Protein 2EW0 (pdb70)

Nearest PDB structures (foldseek):
  2ew0-assembly1_A  TM=1.006E+00  e=1.374E-37  Acinetobacter baylyi ADP1
  2haf-assembly1_A  TM=9.253E-01  e=5.899E-18  Vibrio cholerae
  2mui-assembly1_A  TM=8.392E-01  e=7.833E-16  Pseudomonas aeruginosa PAO1
  2gzo-assembly1_A  TM=6.999E-01  e=7.176E-13  Shewanella oneidensis
  2do8-assembly1_A  TM=7.347E-01  e=1.224E-11  [Haemophilus] ducreyi

Structure (mmCIF, N/CA/C/O backbone):
data_2EW0
#
_entry.id   2EW0
#
_cell.length_a   105.848
_cell.length_b   105.848
_cell.length_c   35.039
_cell.angle_alpha   90.00
_cell.angle_beta   90.00
_cell.angle_gamma   120.00
#
_symmetry.space_group_name_H-M   'P 61'
#
loop_
_entity.id
_entity.type
_entity.pdbx_description
1 polymer 'hypothetical protein ACIAD0353'
2 non-polymer 'SULFATE ION'
3 water water
#
loop_
_atom_site.group_PDB
_atom_site.id
_atom_site.type_symbol
_atom_site.label_atom_id
_atom_site.label_alt_id
_atom_site.label_comp_id
_atom_site.label_asym_id
_atom_site.label_entity_id
_atom_site.label_seq_id
_atom_site.pdbx_PDB_ins_code
_atom_site.Cartn_x
_atom_site.Cartn_y
_atom_site.Cartn_z
_atom_site.occupancy
_atom_site.B_iso_or_equiv
_atom_site.auth_seq_id
_atom_site.auth_comp_id
_atom_site.auth_asym_id
_atom_site.auth_atom_id
_atom_site.pdbx_PDB_model_num
ATOM 1 N N . TYR A 1 5 ? 21.308 16.314 33.604 1.00 35.12 5 TYR A N 1
ATOM 2 C CA . TYR A 1 5 ? 20.788 16.524 32.224 1.00 33.64 5 TYR A CA 1
ATOM 3 C C . TYR A 1 5 ? 21.777 17.310 31.362 1.00 31.30 5 TYR A C 1
ATOM 4 O O . TYR A 1 5 ? 22.936 17.468 31.740 1.00 31.89 5 TYR A O 1
ATOM 13 N N . LEU A 1 6 ? 21.327 17.802 30.209 1.00 23.70 6 LEU A N 1
ATOM 14 C CA . LEU A 1 6 ? 22.211 18.534 29.300 1.00 21.12 6 LEU A CA 1
ATOM 15 C C . LEU A 1 6 ? 22.116 20.057 29.336 1.00 20.03 6 LEU A C 1
ATOM 16 O O . LEU A 1 6 ? 22.495 20.729 28.374 1.00 18.03 6 LEU A O 1
ATOM 21 N N . THR A 1 7 ? 21.623 20.604 30.439 1.00 20.69 7 THR A N 1
ATOM 22 C CA . THR A 1 7 ? 21.507 22.049 30.571 1.00 20.84 7 THR A CA 1
ATOM 23 C C . THR A 1 7 ? 22.897 22.687 30.485 1.00 20.97 7 THR A C 1
ATOM 24 O O . THR A 1 7 ? 23.873 22.134 30.992 1.00 20.51 7 THR A O 1
ATOM 28 N N . HIS A 1 8 ? 22.973 23.842 29.828 1.00 21.23 8 HIS A N 1
ATOM 29 C CA . HIS A 1 8 ? 24.217 24.594 29.646 1.00 20.58 8 HIS A CA 1
ATOM 30 C C . HIS A 1 8 ? 25.154 23.998 28.593 1.00 19.46 8 HIS A C 1
ATOM 31 O O . HIS A 1 8 ? 26.253 24.507 28.375 1.0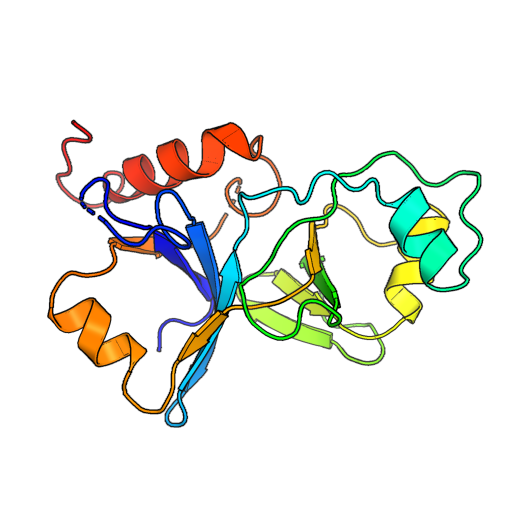0 20.81 8 HIS A O 1
ATOM 38 N N . ARG A 1 9 ? 24.720 22.922 27.945 1.00 16.55 9 ARG A N 1
ATOM 39 C CA . ARG A 1 9 ? 25.520 22.280 26.905 1.00 15.98 9 ARG A CA 1
ATOM 40 C C . ARG A 1 9 ? 25.061 22.810 25.549 1.00 13.36 9 ARG A C 1
ATOM 41 O O . ARG A 1 9 ? 24.014 23.450 25.448 1.00 12.54 9 ARG A O 1
ATOM 49 N N . CYS A 1 10 ? 25.845 22.536 24.511 1.00 13.55 10 CYS A N 1
ATOM 50 C CA . CYS A 1 10 ? 25.514 22.968 23.157 1.00 13.39 10 CYS A CA 1
ATOM 51 C C . CYS A 1 10 ? 25.312 21.796 22.209 1.00 12.94 10 CYS A C 1
ATOM 52 O O . CYS A 1 10 ? 26.176 20.924 22.100 1.00 14.55 10 CYS A O 1
ATOM 55 N N . LEU A 1 11 ? 24.170 21.770 21.535 1.00 11.79 11 LEU A N 1
ATOM 56 C CA . LEU A 1 11 ? 23.906 20.739 20.543 1.00 10.89 11 LEU A CA 1
ATOM 57 C C . LEU A 1 11 ? 24.533 21.276 19.263 1.00 10.44 11 LEU A C 1
ATOM 58 O O . LEU A 1 11 ? 24.517 22.484 19.012 1.00 10.57 11 LEU A O 1
ATOM 63 N N . ILE A 1 12 ? 25.092 20.383 18.458 1.00 10.40 12 ILE A N 1
ATOM 64 C CA . ILE A 1 12 ? 25.719 20.775 17.205 1.00 10.14 12 ILE A CA 1
ATOM 65 C C . ILE A 1 12 ? 25.138 19.917 16.092 1.00 11.58 12 ILE A C 1
ATOM 66 O O . ILE A 1 12 ? 25.157 18.689 16.182 1.00 11.57 12 ILE A O 1
ATOM 71 N N . ALA A 1 13 ? 24.616 20.549 15.047 1.00 10.97 13 ALA A N 1
ATOM 72 C CA . ALA A 1 13 ? 24.066 19.785 13.935 1.00 11.31 13 ALA A CA 1
ATOM 73 C C . ALA A 1 13 ? 25.218 19.077 13.221 1.00 11.39 13 ALA A C 1
ATOM 74 O O . ALA A 1 13 ? 26.180 19.719 12.795 1.00 11.94 13 ALA A O 1
ATOM 76 N N . PRO A 1 14 ? 25.150 17.740 13.104 1.00 11.91 14 PRO A N 1
ATOM 77 C CA . PRO A 1 14 ? 26.221 17.003 12.424 1.00 12.58 14 PRO A CA 1
ATOM 78 C C . PRO A 1 14 ? 26.313 17.496 10.986 1.00 12.79 14 PRO A C 1
ATOM 79 O O . PRO A 1 14 ? 25.322 17.946 10.417 1.00 13.61 14 PRO A O 1
ATOM 83 N N . PRO A 1 15 ? 27.498 17.410 10.371 1.00 14.14 15 PRO A N 1
ATOM 84 C CA . PRO A 1 15 ? 27.615 17.881 8.989 1.00 15.44 15 PRO A CA 1
ATOM 85 C C . PRO A 1 15 ? 26.678 17.191 7.998 1.00 16.73 15 PRO A C 1
ATOM 86 O O . PRO A 1 15 ? 26.320 17.770 6.973 1.00 17.94 15 PRO A O 1
ATOM 90 N N . GLU A 1 16 ? 26.268 15.965 8.309 1.00 17.12 16 GLU A N 1
ATOM 91 C CA . GLU A 1 16 ? 25.387 15.226 7.413 1.00 18.85 16 GLU A CA 1
ATOM 92 C C . GLU A 1 16 ? 23.894 15.457 7.644 1.00 20.54 16 GLU A C 1
ATOM 93 O O . GLU A 1 16 ? 23.069 14.912 6.910 1.00 21.09 16 GLU A O 1
ATOM 107 N N . ALA A 1 18 ? 20.297 16.465 7.321 1.00 31.33 18 ALA A N 1
ATOM 108 C CA . ALA A 1 18 ? 19.525 16.899 6.159 1.00 33.77 18 ALA A CA 1
ATOM 109 C C . ALA A 1 18 ? 18.430 17.905 6.503 1.00 35.38 18 ALA A C 1
ATOM 110 O O . ALA A 1 18 ? 17.849 18.524 5.612 1.00 36.42 18 ALA A O 1
ATOM 112 N N . ASP A 1 19 ? 18.151 18.065 7.793 1.00 30.32 19 ASP A N 1
ATOM 113 C CA . ASP A 1 19 ? 17.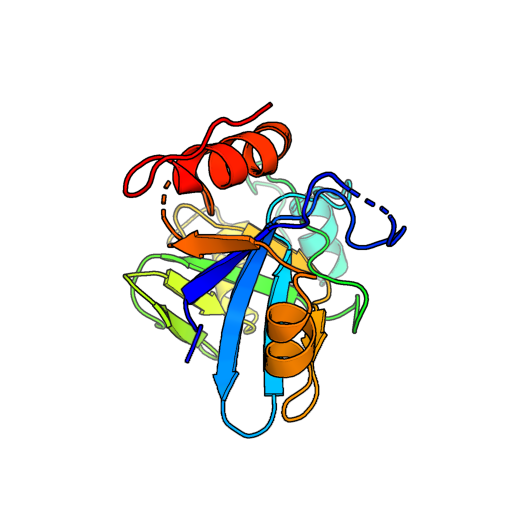121 18.994 8.247 1.00 30.92 19 ASP A CA 1
ATOM 114 C C . ASP A 1 19 ? 17.356 20.391 7.676 1.00 30.60 19 ASP A C 1
ATOM 115 O O . ASP A 1 19 ? 18.364 21.034 7.967 1.00 30.15 19 ASP A O 1
ATOM 120 N N . ASP A 1 20 ? 16.410 20.854 6.865 1.00 35.30 20 ASP A N 1
ATOM 121 C CA . ASP A 1 20 ? 16.503 22.163 6.227 1.00 34.88 20 ASP A CA 1
ATOM 122 C C . ASP A 1 20 ? 16.604 23.331 7.204 1.00 33.12 20 ASP A C 1
ATOM 123 O O . ASP A 1 20 ? 17.260 24.332 6.910 1.00 33.91 20 ASP A O 1
ATOM 128 N N . PHE A 1 21 ? 15.960 23.213 8.361 1.00 25.10 21 PHE A N 1
ATOM 129 C CA . PHE A 1 21 ? 15.999 24.299 9.332 1.00 21.21 21 PHE A CA 1
ATOM 130 C C . PHE A 1 21 ? 17.159 24.227 10.316 1.00 19.07 21 PHE A C 1
ATOM 131 O O . PHE A 1 21 ? 17.828 25.229 10.565 1.00 18.41 21 PHE A O 1
ATOM 139 N N . PHE A 1 22 ? 17.397 23.050 10.883 1.00 16.76 22 PHE A N 1
ATOM 140 C CA . PHE A 1 22 ? 18.460 22.912 11.867 1.00 15.62 22 PHE A CA 1
ATOM 141 C C . PHE A 1 22 ? 19.863 22.613 11.355 1.00 14.50 22 PHE A C 1
ATOM 142 O O . PHE A 1 22 ? 20.804 22.543 12.144 1.00 13.76 22 PHE A O 1
ATOM 150 N N . ALA A 1 23 ? 20.021 22.445 10.048 1.00 15.88 23 ALA A N 1
ATOM 151 C CA . ALA A 1 23 ? 21.344 22.177 9.505 1.00 15.20 23 ALA A CA 1
ATOM 152 C C . ALA A 1 23 ? 22.275 23.345 9.830 1.00 15.11 23 ALA A C 1
ATOM 153 O O . ALA A 1 23 ? 21.861 24.507 9.812 1.00 15.08 23 ALA A O 1
ATOM 155 N N . ASN A 1 24 ? 23.523 23.018 10.151 1.00 15.06 24 ASN A N 1
ATOM 156 C CA . ASN A 1 24 ? 24.558 24.001 10.462 1.00 14.40 24 ASN A CA 1
ATOM 157 C C . ASN A 1 24 ? 24.308 24.853 11.703 1.00 13.43 24 ASN A C 1
ATOM 158 O O . ASN A 1 24 ? 24.874 25.939 11.831 1.00 14.13 24 ASN A O 1
ATOM 163 N N . THR A 1 25 ? 23.485 24.367 12.624 1.00 11.50 25 THR A N 1
ATOM 164 C CA . THR A 1 25 ? 23.207 25.132 13.836 1.00 10.85 25 THR A CA 1
ATOM 165 C C . THR A 1 25 ? 23.975 24.665 15.068 1.00 9.76 25 THR A C 1
ATOM 166 O O . THR A 1 25 ? 24.443 23.523 15.149 1.00 10.58 25 THR A O 1
ATOM 170 N N . VAL A 1 26 ? 24.130 25.591 16.006 1.00 9.77 26 VAL A N 1
ATOM 171 C CA . VAL A 1 26 ? 24.739 25.323 17.301 1.00 8.73 26 VAL A CA 1
ATOM 172 C C . VAL A 1 26 ? 23.632 25.819 18.228 1.00 8.96 26 VAL A C 1
ATOM 173 O O . VAL A 1 26 ? 23.195 26.974 18.136 1.00 8.64 26 VAL A O 1
ATOM 177 N N . ILE A 1 27 ? 23.157 24.939 19.099 1.00 9.09 27 ILE A N 1
ATOM 178 C CA . ILE A 1 27 ? 22.054 25.278 19.987 1.00 9.64 27 ILE A CA 1
ATOM 179 C C . ILE A 1 27 ? 22.417 25.223 21.461 1.00 10.25 27 ILE A C 1
ATOM 180 O O . ILE A 1 27 ? 22.827 24.182 21.971 1.00 11.93 27 ILE A O 1
ATOM 185 N N . TYR A 1 28 ? 22.257 26.351 22.143 1.00 10.62 28 TYR A N 1
ATOM 186 C CA . TYR A 1 28 ? 22.540 26.421 23.568 1.00 10.25 28 TYR A CA 1
ATOM 187 C C . TYR A 1 28 ? 21.313 25.896 24.308 1.00 11.66 28 TYR A C 1
ATOM 188 O O . TYR A 1 28 ? 20.210 26.421 24.140 1.00 10.76 28 TYR A O 1
ATOM 197 N N . LEU A 1 29 ? 21.493 24.854 25.113 1.00 11.60 29 LEU A N 1
ATOM 198 C CA . LEU A 1 29 ? 20.370 24.287 25.852 1.00 12.77 29 LEU A CA 1
ATOM 199 C C . LEU A 1 29 ? 20.117 25.045 27.148 1.00 13.72 29 LEU A C 1
ATOM 200 O O . LEU A 1 29 ? 20.891 24.958 28.101 1.00 15.39 29 LEU A O 1
ATOM 205 N N . ALA A 1 30 ? 19.018 25.790 27.167 1.00 14.71 30 ALA A N 1
ATOM 206 C CA . ALA A 1 30 ? 18.642 26.598 28.317 1.00 16.18 30 ALA A CA 1
ATOM 207 C C . ALA A 1 30 ? 17.984 25.779 29.416 1.00 17.62 30 ALA A C 1
ATOM 208 O O . ALA A 1 30 ? 18.128 26.083 30.601 1.00 18.98 30 ALA A O 1
ATOM 210 N N . ARG A 1 31 ? 17.259 24.741 29.019 1.00 17.06 31 ARG A N 1
ATOM 211 C CA . ARG A 1 31 ? 16.567 23.898 29.981 1.00 19.06 31 ARG A CA 1
ATOM 212 C C . ARG A 1 31 ? 16.397 22.478 29.459 1.00 18.82 31 ARG A C 1
ATOM 213 O O . ARG A 1 31 ? 16.132 22.265 28.277 1.00 18.06 31 ARG A O 1
ATOM 221 N N . HIS A 1 32 ? 16.559 21.511 30.353 1.00 19.96 32 HIS A N 1
ATOM 222 C CA . HIS A 1 32 ? 16.409 20.107 30.004 1.00 21.26 32 HIS A CA 1
ATOM 223 C C . HIS A 1 32 ? 16.076 19.329 31.266 1.00 22.76 32 HIS A C 1
ATOM 224 O O . HIS A 1 32 ? 16.911 19.189 32.161 1.00 22.81 32 HIS A O 1
ATOM 231 N N . ASP A 1 33 ? 14.840 18.845 31.335 1.00 21.93 33 ASP A N 1
ATOM 232 C CA . ASP A 1 33 ? 14.374 18.078 32.482 1.00 24.30 33 ASP A CA 1
ATOM 233 C C . ASP A 1 33 ? 13.519 16.900 32.030 1.00 24.89 33 ASP A C 1
ATOM 234 O O . ASP A 1 33 ? 13.551 16.509 30.864 1.00 24.09 33 ASP A O 1
ATOM 239 N N . GLU A 1 34 ? 12.750 16.341 32.959 1.00 32.09 34 GLU A N 1
ATOM 240 C CA . GLU A 1 34 ? 11.899 15.196 32.662 1.00 33.16 34 GLU A CA 1
ATOM 241 C C . GLU A 1 34 ? 10.723 15.504 31.737 1.00 33.67 34 GLU A C 1
ATOM 242 O O . GLU A 1 34 ? 10.113 14.588 31.185 1.00 35.31 34 GLU A O 1
ATOM 248 N N . GLU A 1 35 ? 10.404 16.783 31.562 1.00 30.91 35 GLU A N 1
ATOM 249 C CA . GLU A 1 35 ? 9.295 17.170 30.692 1.00 30.48 35 GLU A CA 1
ATOM 250 C C . GLU A 1 35 ? 9.747 17.522 29.278 1.00 28.45 35 GLU A C 1
ATOM 251 O O . GLU A 1 35 ? 8.924 17.645 28.369 1.00 28.75 35 GLU A O 1
ATOM 257 N N . GLY A 1 36 ? 11.053 17.685 29.094 1.00 23.39 36 GLY A N 1
ATOM 258 C CA . GLY A 1 36 ? 11.566 18.020 27.779 1.00 20.14 36 GLY A CA 1
ATOM 259 C C . GLY A 1 36 ? 12.782 18.922 27.834 1.00 18.07 36 GLY A C 1
ATOM 260 O O . GLY A 1 36 ? 13.479 18.980 28.844 1.00 18.01 36 GLY A O 1
ATOM 261 N N . ALA A 1 37 ? 13.035 19.631 26.739 1.00 15.75 37 ALA A N 1
ATOM 262 C CA . ALA A 1 37 ? 14.178 20.530 26.661 1.00 15.13 37 ALA A CA 1
ATOM 263 C C . ALA A 1 37 ? 13.868 21.728 25.775 1.00 14.48 37 ALA A C 1
ATOM 264 O O . ALA A 1 37 ? 13.044 21.646 24.865 1.00 15.58 37 ALA A O 1
ATOM 266 N N . GLN A 1 38 ? 14.530 22.845 26.056 1.00 14.66 38 GLN A N 1
ATOM 267 C CA . GLN A 1 38 ? 14.349 24.063 25.279 1.00 14.99 38 GLN A CA 1
ATOM 268 C C . GLN A 1 38 ? 15.722 24.657 25.016 1.00 13.72 38 GLN A C 1
ATOM 2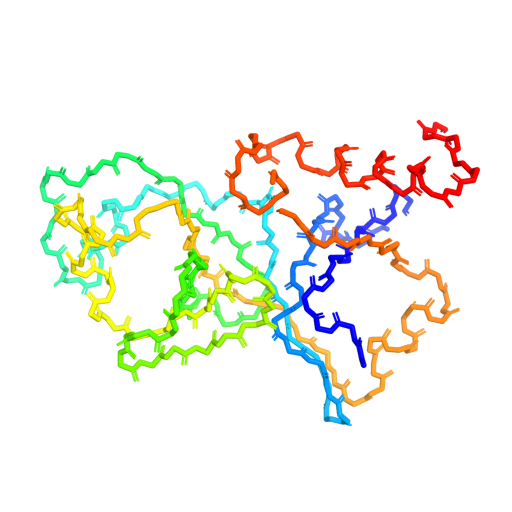69 O O . GLN A 1 38 ? 16.573 24.696 25.906 1.00 14.36 38 GLN A O 1
ATOM 275 N N . GLY A 1 39 ? 15.937 25.112 23.788 1.00 13.28 39 GLY A N 1
ATOM 276 C CA . GLY A 1 39 ? 17.222 25.683 23.442 1.00 13.28 39 GLY A CA 1
ATOM 277 C C . GLY A 1 39 ? 17.119 26.904 22.554 1.00 10.86 39 GLY A C 1
ATOM 278 O O . GLY A 1 39 ? 16.056 27.213 22.013 1.00 11.68 39 GLY A O 1
ATOM 279 N N . ILE A 1 40 ? 18.245 27.596 22.411 1.00 9.61 40 ILE A N 1
ATOM 280 C CA . ILE A 1 40 ? 18.335 28.794 21.593 1.00 10.25 40 ILE A CA 1
ATOM 281 C C . ILE A 1 40 ? 19.490 28.634 20.609 1.00 8.87 40 ILE A C 1
ATOM 282 O O . ILE A 1 40 ? 20.630 28.408 21.021 1.00 8.92 40 ILE A O 1
ATOM 287 N N . ILE A 1 41 ? 19.200 28.728 19.314 1.00 8.54 41 ILE A N 1
ATOM 288 C CA . ILE A 1 41 ? 20.250 28.641 18.304 1.00 7.99 41 ILE A CA 1
ATOM 289 C C . ILE A 1 41 ? 21.112 29.883 18.530 1.00 8.65 41 ILE A C 1
ATOM 290 O O . ILE A 1 41 ? 20.586 30.994 18.660 1.00 8.79 41 ILE A O 1
ATOM 295 N N . ILE A 1 42 ? 22.430 29.715 18.570 1.00 8.21 42 ILE A N 1
ATOM 296 C CA . ILE A 1 42 ? 23.304 30.856 18.827 1.00 9.04 42 ILE A CA 1
ATOM 297 C C . ILE A 1 42 ? 24.228 31.267 17.688 1.00 7.62 42 ILE A C 1
ATOM 298 O O . ILE A 1 42 ? 25.147 32.063 17.892 1.00 9.05 42 ILE A O 1
ATOM 303 N N . ASN A 1 43 ? 23.981 30.757 16.485 1.00 7.87 43 ASN A N 1
ATOM 304 C CA . ASN A 1 43 ? 24.842 31.115 15.362 1.00 8.28 43 ASN A CA 1
ATOM 305 C C . ASN A 1 43 ? 24.087 31.518 14.104 1.00 9.66 43 ASN A C 1
ATOM 306 O O . ASN A 1 43 ? 24.635 31.451 13.007 1.00 11.53 43 ASN A O 1
ATOM 311 N N . ARG A 1 44 ? 22.839 31.954 14.253 1.00 10.17 44 ARG A N 1
ATOM 312 C CA . ARG A 1 44 ? 22.059 32.345 13.085 1.00 11.04 44 ARG A CA 1
ATOM 313 C C . ARG A 1 44 ? 21.394 33.714 13.188 1.00 11.09 44 ARG A C 1
ATOM 314 O O . ARG A 1 44 ? 20.251 33.823 13.627 1.00 10.12 44 ARG A O 1
ATOM 322 N N . PRO A 1 45 ? 22.107 34.777 12.793 1.00 11.33 45 PRO A N 1
ATOM 323 C CA . PRO A 1 45 ? 21.528 36.123 12.852 1.00 12.83 45 PRO A CA 1
ATOM 324 C C . PRO A 1 45 ? 20.261 36.180 11.992 1.00 14.69 45 PRO A C 1
ATOM 325 O O . PRO A 1 45 ? 20.171 35.523 10.954 1.00 17.40 45 PRO A O 1
ATOM 329 N N . ALA A 1 46 ? 19.288 36.971 12.428 1.00 14.12 46 ALA A N 1
ATOM 330 C CA . ALA A 1 46 ? 18.022 37.105 11.714 1.00 16.97 46 ALA A CA 1
ATOM 331 C C . ALA A 1 46 ? 18.034 38.207 10.655 1.00 18.41 46 ALA A C 1
ATOM 332 O O . ALA A 1 46 ? 17.073 38.351 9.897 1.00 21.38 46 ALA A O 1
ATOM 334 N N . GLY A 1 47 ? 19.115 38.980 10.598 1.00 20.60 47 GLY A N 1
ATOM 335 C CA . GLY A 1 47 ? 19.189 40.058 9.629 1.00 21.43 47 GLY A CA 1
ATOM 336 C C . GLY A 1 47 ? 18.396 41.256 10.115 1.00 22.43 47 GLY A C 1
ATOM 337 O O . GLY A 1 47 ? 17.784 41.980 9.330 1.00 23.41 47 GLY A O 1
ATOM 338 N N . ILE A 1 48 ? 18.406 41.451 11.427 1.00 19.73 48 ILE A N 1
ATOM 339 C CA . ILE A 1 48 ? 17.699 42.553 12.065 1.00 18.18 48 ILE A CA 1
ATOM 340 C C . ILE A 1 48 ? 18.650 43.221 13.053 1.00 16.04 48 ILE A C 1
ATOM 341 O O . ILE A 1 48 ? 19.332 42.538 13.817 1.00 16.65 48 ILE A O 1
ATOM 346 N N . GLN A 1 49 ? 18.706 44.548 13.027 1.00 15.08 49 GLN A N 1
ATOM 347 C CA . GLN A 1 49 ? 19.566 45.285 13.951 1.00 13.58 49 GLN A CA 1
ATOM 348 C C . GLN A 1 49 ? 18.810 45.497 15.259 1.00 12.22 49 GLN A C 1
ATOM 349 O O . GLN A 1 49 ? 17.582 45.585 15.271 1.00 12.81 49 GLN A O 1
ATOM 355 N N . ILE A 1 50 ? 19.548 45.588 16.357 1.00 11.23 50 ILE A N 1
ATOM 356 C CA . ILE A 1 50 ? 18.936 45.783 17.661 1.00 10.68 50 ILE A CA 1
ATOM 357 C C . ILE A 1 50 ? 18.059 47.039 17.719 1.00 10.50 50 ILE A C 1
ATOM 358 O O . ILE A 1 50 ? 17.005 47.024 18.351 1.00 9.34 50 ILE A O 1
ATOM 363 N N . LYS A 1 51 ? 18.468 48.115 17.048 1.00 10.42 51 LYS A N 1
ATOM 364 C CA . LYS A 1 51 ? 17.670 49.336 17.078 1.00 11.64 51 LYS A CA 1
ATOM 365 C C . LYS A 1 51 ? 16.292 49.101 16.473 1.00 12.12 51 LYS A C 1
ATOM 366 O O . LYS A 1 51 ? 15.291 49.592 16.991 1.00 12.05 51 LYS A O 1
ATOM 372 N N . GLU A 1 52 ? 16.238 48.350 15.377 1.00 12.86 52 GLU A N 1
ATOM 373 C CA . GLU A 1 52 ? 14.964 48.062 14.725 1.00 14.26 52 GLU A CA 1
ATOM 374 C C . GLU A 1 52 ? 14.052 47.293 15.674 1.00 13.48 52 GLU A C 1
ATOM 375 O O . GLU A 1 52 ? 12.871 47.613 15.819 1.00 13.80 52 GLU A O 1
ATOM 381 N N . LEU A 1 53 ? 14.601 46.265 16.313 1.00 12.39 53 LEU A N 1
ATOM 382 C CA . LEU A 1 53 ? 13.822 45.458 17.239 1.00 11.12 53 LEU A CA 1
ATOM 383 C C . LEU A 1 53 ? 13.314 46.286 18.413 1.00 11.03 53 LEU A C 1
ATOM 384 O O . LEU A 1 53 ? 12.135 46.228 18.753 1.00 12.46 53 LEU A O 1
ATOM 389 N N . LEU A 1 54 ? 14.201 47.056 19.039 1.00 11.33 54 LEU A N 1
ATOM 390 C CA . LEU A 1 54 ? 13.796 47.882 20.173 1.00 11.62 54 LEU A CA 1
ATOM 391 C C . LEU A 1 54 ? 12.702 48.867 19.774 1.00 13.29 54 LEU A C 1
ATOM 392 O O . LEU A 1 54 ? 11.703 49.006 20.475 1.00 13.98 54 LEU A O 1
ATOM 397 N N . ASN A 1 55 ? 12.885 49.535 18.639 1.00 12.46 55 ASN A N 1
ATOM 398 C CA . ASN A 1 55 ? 11.894 50.495 18.166 1.00 14.45 55 ASN A CA 1
ATOM 399 C C . ASN A 1 55 ? 10.555 49.811 17.908 1.00 14.69 55 ASN A C 1
ATOM 400 O O . ASN A 1 55 ? 9.498 50.383 18.176 1.00 16.42 55 ASN A O 1
ATOM 405 N N . ASP A 1 56 ? 10.591 48.587 17.386 1.00 14.96 56 ASP A N 1
ATOM 406 C CA . ASP A 1 56 ? 9.355 47.861 17.112 1.00 17.18 56 ASP A CA 1
ATOM 407 C C . ASP A 1 56 ? 8.657 47.472 18.408 1.00 18.78 56 ASP A C 1
ATOM 408 O O . ASP A 1 56 ? 7.442 47.268 18.434 1.00 19.84 56 ASP A O 1
ATOM 413 N N . LEU A 1 57 ? 9.430 47.374 19.485 1.00 18.69 57 LEU A N 1
ATOM 414 C CA . LEU A 1 57 ? 8.885 47.024 20.792 1.00 20.28 57 LEU A CA 1
ATOM 415 C C . LEU A 1 57 ? 8.529 48.287 21.571 1.00 20.96 57 LEU A C 1
ATOM 416 O O . LEU A 1 57 ? 8.307 48.243 22.782 1.00 22.69 57 LEU A O 1
ATOM 421 N N . ASP A 1 58 ? 8.482 49.410 20.862 1.00 24.47 58 ASP A N 1
ATOM 422 C CA . ASP A 1 58 ? 8.147 50.702 21.451 1.00 26.93 58 ASP A CA 1
ATOM 423 C C . ASP A 1 58 ? 9.154 51.168 22.497 1.00 26.66 58 ASP A C 1
ATOM 424 O O . ASP A 1 58 ? 8.779 51.674 23.556 1.00 28.31 58 ASP A O 1
ATOM 429 N N . ILE A 1 59 ? 10.434 51.000 22.189 1.00 21.68 59 ILE A N 1
ATOM 430 C CA . ILE A 1 59 ? 11.503 51.415 23.087 1.00 20.51 59 ILE A CA 1
ATOM 431 C C . ILE A 1 59 ? 12.459 52.318 22.324 1.00 20.06 59 ILE A C 1
ATOM 432 O O . ILE A 1 59 ? 13.031 51.909 21.315 1.00 19.83 59 ILE A O 1
ATOM 437 N N . ASP A 1 60 ? 12.618 53.552 22.794 1.00 21.38 60 ASP A N 1
ATOM 438 C CA . ASP A 1 60 ? 13.522 54.488 22.140 1.00 22.14 60 ASP A CA 1
ATOM 439 C C . ASP A 1 60 ? 14.945 53.985 22.333 1.00 21.04 60 ASP A C 1
ATOM 440 O O . A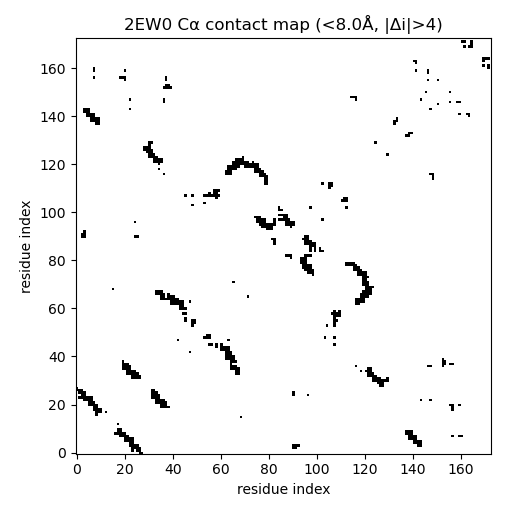SP A 1 60 ? 15.306 53.518 23.413 1.00 21.31 60 ASP A O 1
ATOM 445 N N . ALA A 1 61 ? 15.745 54.077 21.279 1.00 20.82 61 ALA A N 1
ATOM 446 C CA . ALA A 1 61 ? 17.127 53.624 21.333 1.00 20.36 61 ALA A CA 1
ATOM 447 C C . ALA A 1 61 ? 17.952 54.321 20.262 1.00 21.80 61 ALA A C 1
ATOM 448 O O . ALA A 1 61 ? 18.715 53.682 19.541 1.00 20.41 61 ALA A O 1
ATOM 450 N N . ASP A 1 62 ? 17.797 55.637 20.163 1.00 26.98 62 ASP A N 1
ATOM 451 C CA . ASP A 1 62 ? 18.527 56.419 19.174 1.00 28.01 62 ASP A CA 1
ATOM 452 C C . ASP A 1 62 ? 20.040 56.270 19.275 1.00 26.42 62 ASP A C 1
ATOM 453 O O . ASP A 1 62 ? 20.748 56.450 18.286 1.00 27.98 62 ASP A O 1
ATOM 458 N N . ASN A 1 63 ? 20.540 55.932 20.459 1.00 20.77 63 ASN A N 1
ATOM 459 C CA . ASN A 1 63 ? 21.980 55.803 20.639 1.00 18.79 63 ASN A CA 1
ATOM 460 C C . ASN A 1 63 ? 22.493 54.389 20.895 1.00 15.59 63 ASN A C 1
ATOM 461 O O . ASN A 1 63 ? 23.669 54.204 21.207 1.00 14.99 63 ASN A O 1
ATOM 466 N N . VAL A 1 64 ? 21.627 53.393 20.743 1.00 13.79 64 VAL A N 1
ATOM 467 C CA . VAL A 1 64 ? 22.039 52.015 20.988 1.00 12.09 64 VAL A CA 1
ATOM 468 C C . VAL A 1 64 ? 23.152 51.577 20.040 1.00 11.69 64 VAL A C 1
ATOM 469 O O . VAL A 1 64 ? 23.149 51.916 18.853 1.00 13.47 64 VAL A O 1
ATOM 473 N N . ASN A 1 65 ? 24.120 50.838 20.571 1.00 9.25 65 ASN A N 1
ATOM 474 C CA . ASN A 1 65 ? 25.225 50.354 19.754 1.00 10.19 65 ASN A CA 1
ATOM 475 C C . ASN A 1 65 ? 24.756 49.234 18.834 1.00 10.27 65 ASN A C 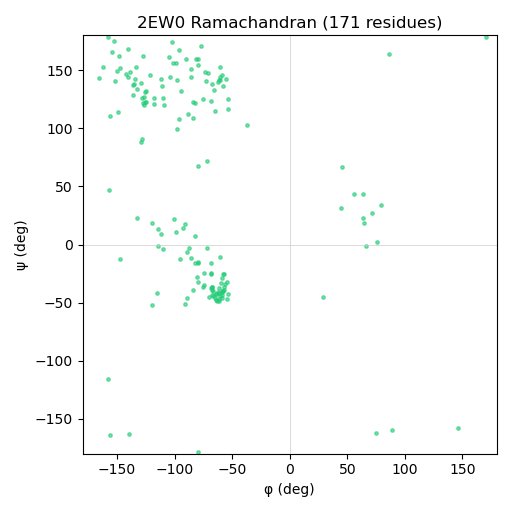1
ATOM 476 O O . ASN A 1 65 ? 23.943 48.390 19.224 1.00 9.31 65 ASN A O 1
ATOM 481 N N . PRO A 1 66 ? 25.254 49.218 17.588 1.00 10.02 66 PRO A N 1
ATOM 482 C CA . PRO A 1 66 ? 24.846 48.169 16.649 1.00 9.98 66 PRO A CA 1
ATOM 483 C C . PRO A 1 66 ? 25.093 46.765 17.195 1.00 9.33 66 PRO A C 1
ATOM 484 O O . PRO A 1 66 ? 26.095 46.511 17.861 1.00 10.39 66 PRO A O 1
ATOM 488 N N . HIS A 1 67 ? 24.166 45.859 16.900 1.00 8.41 67 HIS A N 1
ATOM 489 C CA . HIS A 1 67 ? 24.254 44.484 17.377 1.00 7.99 67 HIS A CA 1
ATOM 490 C C . HIS A 1 67 ? 23.253 43.657 16.579 1.00 7.72 67 HIS A C 1
ATOM 491 O O . HIS A 1 67 ? 22.169 44.129 16.251 1.00 8.26 67 HIS A O 1
ATOM 498 N N . GLU A 1 68 ? 23.615 42.421 16.264 1.00 7.59 68 GLU A N 1
ATOM 499 C CA . GLU A 1 68 ? 22.709 41.566 15.516 1.00 8.03 68 GLU A CA 1
ATOM 500 C C . GLU A 1 68 ? 21.658 40.964 16.431 1.00 9.02 68 GLU A C 1
ATOM 501 O O . GLU A 1 68 ? 21.867 40.838 17.635 1.00 8.47 68 GLU A O 1
ATOM 507 N N . VAL A 1 69 ? 20.519 40.618 15.845 1.00 9.62 69 VAL A N 1
ATOM 508 C CA . VAL A 1 69 ? 19.438 39.953 16.558 1.00 9.23 69 VAL A CA 1
ATOM 509 C C . VAL A 1 69 ? 19.451 38.552 15.954 1.00 9.13 69 VAL A C 1
ATOM 510 O O . VAL A 1 69 ? 19.580 38.400 14.737 1.00 9.60 69 VAL A O 1
ATOM 514 N N . LEU A 1 70 ? 19.332 37.532 16.797 1.00 7.89 70 LEU A N 1
ATOM 515 C CA . LEU A 1 70 ? 19.370 36.151 16.328 1.00 8.80 70 LEU A CA 1
ATOM 516 C C . LEU A 1 70 ? 18.024 35.478 16.150 1.00 8.42 70 LEU A C 1
ATOM 517 O O . LEU A 1 70 ? 17.024 35.872 16.748 1.00 8.58 70 LEU A O 1
ATOM 522 N N . GLN A 1 71 ? 18.017 34.459 15.298 1.00 9.34 71 GLN A N 1
ATOM 523 C CA . GLN A 1 71 ? 16.837 33.638 15.091 1.00 9.36 71 GLN A CA 1
ATOM 524 C C . GLN A 1 71 ? 17.141 32.473 16.037 1.00 9.37 71 GLN A C 1
ATOM 525 O O . GLN A 1 71 ? 18.041 31.662 15.780 1.00 9.75 71 GLN A O 1
ATOM 531 N N . GLY A 1 72 ? 16.413 32.407 17.144 1.00 8.59 72 GLY A N 1
ATOM 532 C CA . GLY A 1 72 ? 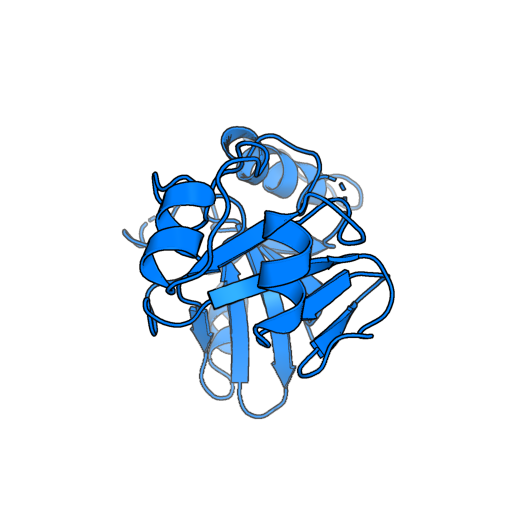16.664 31.372 18.133 1.00 9.01 72 GLY A CA 1
ATOM 533 C C . GLY A 1 72 ? 16.072 29.998 17.910 1.00 8.98 72 GLY A C 1
ATOM 534 O O . GLY A 1 72 ? 16.486 29.029 18.545 1.00 10.09 72 GLY A O 1
ATOM 535 N N . GLY A 1 73 ? 15.102 29.905 17.013 1.00 9.43 73 GLY A N 1
ATOM 536 C CA . GLY A 1 73 ? 14.472 28.627 16.754 1.00 10.33 73 GLY A CA 1
ATOM 537 C C . GLY A 1 73 ? 13.259 28.844 15.880 1.00 11.11 73 GLY A C 1
ATOM 538 O O . GLY A 1 73 ? 12.931 29.982 15.549 1.00 12.17 73 GLY A O 1
ATOM 539 N N . PRO A 1 74 ? 12.560 27.768 15.499 1.00 12.33 74 PRO A N 1
ATOM 540 C CA . PRO A 1 74 ? 11.372 27.857 14.649 1.00 14.35 74 PRO A CA 1
ATOM 541 C C . PRO A 1 74 ? 10.067 28.116 15.396 1.00 14.33 74 PRO A C 1
ATOM 542 O O . PRO A 1 74 ? 9.051 28.430 14.778 1.00 17.10 74 PRO A O 1
ATOM 546 N N . LEU A 1 75 ? 10.095 27.993 16.719 1.00 12.38 75 LEU A N 1
ATOM 547 C CA . LEU A 1 75 ? 8.890 28.182 17.518 1.00 13.94 75 LEU A CA 1
ATOM 548 C C . LEU A 1 75 ? 8.775 29.568 18.136 1.00 13.47 75 LEU A C 1
ATOM 549 O O . LEU A 1 75 ? 9.765 30.142 18.580 1.00 13.37 75 LEU A O 1
ATOM 554 N N . ARG A 1 76 ? 7.552 30.090 18.159 1.00 12.86 76 ARG A N 1
ATOM 555 C CA . ARG A 1 76 ? 7.261 31.391 18.751 1.00 12.22 76 ARG A CA 1
ATOM 556 C C . ARG A 1 76 ? 8.253 32.490 18.367 1.00 11.34 76 ARG A C 1
ATOM 557 O O . ARG A 1 76 ? 8.993 33.009 19.214 1.00 11.45 76 ARG A O 1
ATOM 565 N N . PRO A 1 77 ? 8.272 32.873 17.082 1.00 11.81 77 PRO A N 1
ATOM 566 C CA . PRO A 1 77 ? 9.181 33.920 16.607 1.00 11.80 77 PRO A CA 1
ATOM 567 C C . PRO A 1 77 ? 8.953 35.272 17.281 1.00 11.96 77 PRO A C 1
ATOM 568 O O . PRO A 1 77 ? 9.763 36.187 17.137 1.00 11.78 77 PRO A O 1
ATOM 572 N N . GLU A 1 78 ? 7.853 35.402 18.017 1.00 10.69 78 GLU A N 1
ATOM 573 C CA . GLU A 1 78 ? 7.557 36.655 18.708 1.00 11.16 78 GLU A CA 1
ATOM 574 C C . GLU A 1 78 ? 8.338 36.769 20.010 1.00 10.92 78 GLU A C 1
ATOM 575 O O . GLU A 1 78 ? 8.638 37.873 20.465 1.00 11.28 78 GLU A O 1
ATOM 581 N N . ALA A 1 79 ? 8.659 35.624 20.603 1.00 11.06 79 ALA A N 1
ATOM 582 C CA . ALA A 1 79 ? 9.345 35.591 21.889 1.00 11.01 79 ALA A CA 1
ATOM 583 C C . ALA A 1 79 ? 10.823 35.928 21.852 1.00 10.59 79 ALA A C 1
ATOM 584 O O . ALA A 1 79 ? 11.597 35.309 21.120 1.00 10.39 79 ALA A O 1
ATOM 586 N N . GLY A 1 80 ? 11.207 36.908 22.663 1.00 10.35 80 GLY A N 1
ATOM 587 C CA . GLY A 1 80 ? 12.595 37.319 22.730 1.00 9.65 80 GLY A CA 1
ATOM 588 C C . GLY A 1 80 ? 13.281 36.800 23.978 1.00 9.79 80 GLY A C 1
ATOM 589 O O . GLY A 1 80 ? 12.683 36.726 25.053 1.00 10.36 80 GLY A O 1
ATOM 590 N N . PHE A 1 81 ? 14.555 36.451 23.828 1.00 8.56 81 PHE A N 1
ATOM 591 C CA . PHE A 1 81 ? 15.366 35.918 24.916 1.00 9.18 81 PHE A CA 1
ATOM 592 C C . PHE A 1 81 ? 16.729 36.582 24.895 1.00 9.24 81 PHE A C 1
ATOM 593 O O . PHE A 1 81 ? 17.387 36.615 23.856 1.00 10.20 81 PHE A O 1
ATOM 601 N N . VAL A 1 82 ? 17.160 37.105 26.035 1.00 8.33 82 VAL A N 1
ATOM 602 C CA . VAL A 1 82 ? 18.469 37.729 26.097 1.00 8.26 82 VAL A CA 1
ATOM 603 C C . VAL A 1 82 ? 19.423 36.874 26.918 1.00 8.09 82 VAL A C 1
ATOM 604 O O . VAL A 1 82 ? 19.172 36.585 28.095 1.00 8.99 82 VAL A O 1
ATOM 608 N N . LEU A 1 83 ? 20.505 36.454 26.270 1.00 8.34 83 LEU A N 1
ATOM 609 C CA . LEU A 1 83 ? 21.558 35.670 26.908 1.00 8.74 83 LEU A CA 1
ATOM 610 C C . LEU A 1 83 ? 22.615 36.676 27.346 1.00 8.51 83 LEU A C 1
ATOM 611 O O . LEU A 1 83 ? 23.019 37.546 26.567 1.00 9.04 83 LEU A O 1
ATOM 616 N N . HIS A 1 84 ? 23.068 36.562 28.588 1.00 8.26 84 HIS A N 1
ATOM 617 C CA . HIS A 1 84 ? 24.070 37.485 29.105 1.00 8.27 84 HIS A CA 1
ATOM 618 C C . HIS A 1 84 ? 24.804 36.852 30.276 1.00 8.30 84 HIS A C 1
ATOM 619 O O . HIS A 1 84 ? 24.502 35.724 30.671 1.00 8.45 84 HIS A O 1
ATOM 626 N N . THR A 1 85 ? 25.770 37.580 30.822 1.00 7.93 85 THR A N 1
ATOM 627 C CA . THR A 1 85 ? 26.569 37.077 31.931 1.00 8.56 85 THR A CA 1
ATOM 628 C C . THR A 1 85 ? 26.148 37.653 33.276 1.00 8.64 85 THR A C 1
ATOM 629 O O . THR A 1 85 ? 25.291 38.533 33.355 1.00 9.47 85 THR A O 1
ATOM 633 N N . GLY A 1 86 ? 26.761 37.138 34.335 1.00 10.10 86 GLY A N 1
ATOM 634 C CA . GLY A 1 86 ? 26.448 37.604 35.672 1.00 10.46 86 GLY A CA 1
ATOM 635 C C . GLY A 1 86 ? 25.308 36.835 36.314 1.00 10.20 86 GLY A C 1
ATOM 636 O O . GLY A 1 86 ? 24.982 35.716 35.906 1.00 13.11 86 GLY A O 1
ATOM 637 N N . GLN A 1 87 ? 24.703 37.446 37.325 1.00 11.39 87 GLN A N 1
ATOM 638 C CA . GLN A 1 87 ? 23.596 36.842 38.056 1.00 11.52 87 GLN A CA 1
ATOM 639 C C . GLN A 1 87 ? 22.266 37.214 37.418 1.00 11.32 87 GLN A C 1
ATOM 640 O O . GLN A 1 87 ? 22.175 38.195 36.687 1.00 12.22 87 GLN A O 1
ATOM 646 N N . PRO A 1 88 ? 21.212 36.431 37.694 1.00 10.56 88 PRO A N 1
ATOM 647 C CA . PRO A 1 88 ? 19.880 36.701 37.141 1.00 11.34 88 PRO A CA 1
ATOM 648 C C . PRO A 1 88 ? 19.204 37.808 37.952 1.00 12.47 88 PRO A C 1
ATOM 649 O O . PRO A 1 88 ? 18.209 37.578 38.640 1.00 14.31 88 PRO A O 1
ATOM 653 N N . THR A 1 89 ? 19.753 39.014 37.842 1.00 12.39 89 THR A N 1
ATOM 654 C CA . THR A 1 89 ? 19.277 40.179 38.586 1.00 13.70 89 THR A CA 1
ATOM 655 C C . THR A 1 89 ? 18.039 40.876 38.042 1.00 13.94 89 THR A C 1
ATOM 656 O O . THR A 1 89 ? 17.417 41.672 38.744 1.00 16.67 89 THR A O 1
ATOM 660 N N . TRP A 1 90 ? 17.682 40.584 36.799 1.00 11.83 90 TRP A N 1
ATOM 661 C CA . TRP A 1 90 ? 16.534 41.223 36.174 1.00 11.76 90 TRP A CA 1
ATOM 662 C C . TRP A 1 90 ? 15.198 40.653 36.653 1.00 12.44 90 TRP A C 1
ATOM 663 O O . TRP A 1 90 ? 15.165 39.646 37.353 1.00 14.13 90 TRP A O 1
ATOM 674 N N . HIS A 1 91 ? 14.101 41.305 36.277 1.00 13.16 91 HIS A N 1
ATOM 675 C CA . HIS A 1 91 ? 12.765 40.886 36.702 1.00 14.32 91 HIS A CA 1
ATOM 676 C C . HIS A 1 91 ? 12.395 39.438 36.400 1.00 14.06 91 HIS A C 1
ATOM 677 O O . HIS A 1 91 ? 11.858 38.734 37.259 1.00 15.47 91 HIS A O 1
ATOM 684 N N . SER A 1 92 ? 12.664 38.997 35.177 1.00 11.66 92 SER A N 1
ATOM 685 C CA . SER A 1 92 ? 12.375 37.627 34.775 1.00 12.64 92 SER A CA 1
ATOM 686 C C . SER A 1 92 ? 13.671 37.097 34.188 1.00 12.27 92 SER A C 1
ATOM 687 O O . SER A 1 92 ? 13.936 37.242 32.994 1.00 12.29 92 SER A O 1
ATOM 690 N N . SER A 1 93 ? 14.478 36.488 35.047 1.00 12.87 93 SER A N 1
ATOM 691 C CA . SER A 1 93 ? 15.777 35.978 34.641 1.00 12.96 93 SER A CA 1
ATOM 692 C C . SER A 1 93 ? 16.089 34.657 35.328 1.00 13.59 93 SER A C 1
ATOM 693 O O . SER A 1 93 ? 15.702 34.434 36.478 1.00 14.28 93 SER A O 1
ATOM 696 N N . ILE A 1 94 ? 16.797 33.787 34.618 1.00 12.83 94 ILE A N 1
ATOM 697 C CA . ILE A 1 94 ? 17.172 32.485 35.148 1.00 15.14 94 ILE A CA 1
ATOM 698 C C . ILE A 1 94 ? 18.635 32.194 34.843 1.00 13.51 94 ILE A C 1
ATOM 699 O O . ILE A 1 94 ? 19.115 32.475 33.747 1.00 11.97 94 ILE A O 1
ATOM 704 N N . ALA A 1 95 ? 19.346 31.641 35.818 1.00 13.11 95 ALA A N 1
ATOM 705 C CA . ALA A 1 95 ? 20.740 31.276 35.621 1.00 14.17 95 ALA A CA 1
ATOM 706 C C . ALA A 1 95 ? 20.715 29.901 34.961 1.00 14.79 95 ALA A C 1
ATOM 707 O O . ALA A 1 95 ? 20.120 28.963 35.494 1.00 17.53 95 ALA A O 1
ATOM 709 N N . VAL A 1 96 ? 21.334 29.782 33.792 1.00 13.44 96 VAL A N 1
ATOM 710 C CA . VAL A 1 96 ? 21.356 28.506 33.081 1.00 14.66 96 VAL A CA 1
ATOM 711 C C . VAL A 1 96 ? 22.577 27.687 33.470 1.00 17.28 96 VAL A C 1
ATOM 712 O O . VAL A 1 96 ? 22.466 26.510 33.826 1.00 19.27 96 VAL A O 1
ATOM 716 N N . GLY A 1 97 ? 23.743 28.316 33.397 1.00 14.84 97 GLY A N 1
ATOM 717 C CA . GLY A 1 97 ? 24.974 27.634 33.744 1.00 18.95 97 GLY A CA 1
ATOM 718 C C . GLY A 1 97 ? 26.044 28.627 34.140 1.00 21.09 97 GLY A C 1
ATOM 719 O O . GLY A 1 97 ? 25.743 29.785 34.424 1.00 23.23 97 GLY A O 1
ATOM 720 N N . GLU A 1 98 ? 27.292 28.169 34.154 1.00 29.24 98 GLU A N 1
ATOM 721 C CA . GLU A 1 98 ? 28.439 28.997 34.517 1.00 31.09 98 GLU A CA 1
ATOM 722 C C . GLU A 1 98 ? 28.325 30.442 34.031 1.00 30.10 98 GLU A C 1
ATOM 723 O O . GLU A 1 98 ? 28.539 30.732 32.855 1.00 31.94 98 GLU A O 1
ATOM 729 N N . ASN A 1 99 ? 27.990 31.333 34.961 1.00 26.60 99 ASN A N 1
ATOM 730 C CA . ASN A 1 99 ? 27.832 32.765 34.713 1.00 24.26 99 ASN A CA 1
ATOM 731 C C . ASN A 1 99 ? 27.061 33.181 33.461 1.00 21.76 99 ASN A C 1
ATOM 732 O O . ASN A 1 99 ? 27.340 34.229 32.879 1.00 23.08 99 ASN A O 1
ATOM 737 N N . VAL A 1 100 ? 26.086 32.370 33.059 1.00 14.96 100 VAL A N 1
ATOM 738 C CA . VAL A 1 100 ? 25.253 32.679 31.899 1.00 13.65 100 VAL A CA 1
ATOM 739 C C . VAL A 1 100 ? 23.784 32.634 32.304 1.00 11.79 100 VAL A C 1
ATOM 740 O O . VAL A 1 100 ? 23.332 31.681 32.946 1.00 12.00 100 VAL A O 1
ATOM 744 N N . CYS A 1 101 ? 23.045 33.671 31.924 1.00 10.49 101 CYS A N 1
ATOM 745 C CA . CYS A 1 101 ? 21.624 33.773 32.235 1.00 10.11 101 CYS A CA 1
ATOM 746 C C . CYS A 1 101 ? 20.801 34.050 30.994 1.00 10.15 101 CYS A C 1
ATOM 747 O O . CYS A 1 101 ? 21.327 34.470 29.966 1.00 10.18 101 CYS A O 1
ATOM 750 N N . ILE A 1 102 ? 19.501 33.804 31.109 1.00 10.58 102 ILE A N 1
ATOM 751 C CA . ILE A 1 102 ? 18.561 34.101 30.038 1.00 10.87 102 ILE A CA 1
ATOM 752 C C . ILE A 1 102 ? 17.496 34.954 30.698 1.00 11.37 102 ILE A C 1
ATOM 753 O O . ILE A 1 102 ? 16.936 34.581 31.729 1.00 11.78 102 ILE A O 1
ATOM 758 N N . THR A 1 103 ? 17.237 36.107 30.102 1.00 9.14 103 THR A N 1
ATOM 759 C CA . THR A 1 103 ? 16.278 37.063 30.639 1.00 10.10 103 THR A CA 1
ATOM 760 C C . THR A 1 103 ? 15.212 37.409 29.609 1.00 10.52 103 THR A C 1
ATOM 761 O O . THR A 1 103 ? 15.524 37.709 28.455 1.00 9.83 103 THR A O 1
ATOM 765 N N . THR A 1 104 ? 13.951 37.366 30.035 1.00 11.34 104 THR A N 1
ATOM 766 C CA . THR A 1 104 ? 12.830 37.660 29.152 1.00 11.32 104 THR A CA 1
ATOM 767 C C . THR A 1 104 ? 12.060 38.920 29.540 1.00 11.72 104 THR A C 1
ATOM 768 O O . THR A 1 104 ? 11.105 39.291 28.862 1.00 12.30 104 THR A O 1
ATOM 772 N N . SER A 1 105 ? 12.458 39.575 30.626 1.00 11.01 105 SER A N 1
ATOM 773 C CA . SER A 1 105 ? 11.776 40.796 31.036 1.00 10.88 105 SER A CA 1
ATOM 774 C C . SER A 1 105 ? 12.262 41.977 30.200 1.00 11.59 105 SER A C 1
ATOM 775 O O . SER A 1 105 ? 13.339 41.930 29.598 1.00 11.72 105 SER A O 1
ATOM 778 N N . LYS A 1 106 ? 11.463 43.036 30.161 1.00 12.71 106 LYS A N 1
ATOM 779 C CA . LYS A 1 106 ? 11.790 44.206 29.359 1.00 13.30 106 LYS A CA 1
ATOM 780 C C . LYS A 1 106 ? 12.806 45.164 29.978 1.00 11.86 106 LYS A C 1
ATOM 781 O O . LYS A 1 106 ? 13.383 46.001 29.279 1.00 12.36 106 LYS A O 1
ATOM 787 N N . ASP A 1 107 ? 13.044 45.035 31.278 1.00 12.20 107 ASP A N 1
ATOM 788 C CA . ASP A 1 107 ? 14.010 45.901 31.931 1.00 11.55 107 ASP A CA 1
ATOM 789 C C . ASP A 1 107 ? 15.396 45.811 31.287 1.00 11.41 107 ASP A C 1
ATOM 790 O O . ASP A 1 107 ? 16.070 46.824 31.118 1.00 12.51 107 ASP A O 1
ATOM 795 N N . ILE A 1 108 ? 15.816 44.611 30.898 1.00 10.80 108 ILE A N 1
ATOM 796 C CA . ILE A 1 108 ? 17.131 44.461 30.286 1.00 9.73 108 ILE A CA 1
ATOM 797 C C . ILE A 1 108 ? 17.180 45.126 28.905 1.00 10.10 108 ILE A C 1
ATOM 798 O O . ILE A 1 108 ? 18.248 45.532 28.444 1.00 9.39 108 ILE A O 1
ATOM 803 N N . LEU A 1 109 ? 16.025 45.253 28.255 1.00 8.96 109 LEU A N 1
ATOM 804 C CA . LEU A 1 109 ? 15.962 45.902 26.945 1.00 8.83 109 LEU A CA 1
ATOM 805 C C . LEU A 1 109 ? 16.266 47.389 27.088 1.00 9.48 109 LEU A C 1
ATOM 806 O O . LEU A 1 109 ? 16.912 47.986 26.228 1.00 9.51 109 LEU A O 1
ATOM 811 N N . ASP A 1 110 ? 15.790 47.990 28.176 1.00 11.23 110 ASP A N 1
ATOM 812 C CA . ASP A 1 110 ? 16.055 49.403 28.406 1.00 12.54 110 ASP A CA 1
ATOM 813 C C . ASP A 1 110 ? 17.544 49.597 28.669 1.00 12.53 110 ASP A C 1
ATOM 814 O O . ASP A 1 110 ? 18.136 50.594 28.251 1.00 12.61 110 ASP A O 1
ATOM 819 N N . ALA A 1 111 ? 18.150 48.638 29.360 1.00 11.91 111 ALA A N 1
ATOM 820 C CA . ALA A 1 111 ? 19.575 48.703 29.657 1.00 11.34 111 ALA A CA 1
ATOM 821 C C . ALA A 1 111 ? 20.356 48.624 28.348 1.00 11.65 111 ALA A C 1
ATOM 822 O O . ALA A 1 111 ? 21.291 49.393 28.119 1.00 12.05 111 ALA A O 1
ATOM 824 N N . ILE A 1 112 ? 19.967 47.692 27.485 1.00 9.67 112 ILE A N 1
ATOM 825 C CA . ILE A 1 112 ? 20.623 47.543 26.194 1.00 9.15 112 ILE A CA 1
ATOM 826 C C . ILE A 1 112 ? 20.471 48.838 25.394 1.00 8.94 112 ILE A C 1
ATOM 827 O O . ILE A 1 112 ? 21.429 49.323 24.794 1.00 8.48 112 ILE A O 1
ATOM 832 N N . ALA A 1 113 ? 19.266 49.408 25.406 1.00 9.42 113 ALA A N 1
ATOM 833 C CA . ALA A 1 113 ? 18.994 50.640 24.668 1.00 9.12 113 ALA A CA 1
ATOM 834 C C . ALA A 1 113 ? 19.916 51.788 25.054 1.00 9.61 113 ALA A C 1
ATOM 835 O O . ALA A 1 113 ? 20.273 52.610 24.211 1.00 10.64 113 ALA A O 1
ATOM 837 N N . HIS A 1 114 ? 20.298 51.838 26.327 1.00 8.74 114 HIS A N 1
ATOM 838 C CA . HIS A 1 114 ? 21.173 52.890 26.837 1.00 8.76 114 HIS A CA 1
ATOM 839 C C . HIS A 1 114 ? 22.635 52.456 26.933 1.00 8.78 114 HIS A C 1
ATOM 840 O O . HIS A 1 114 ? 23.453 53.151 27.536 1.00 9.17 114 HIS A O 1
ATOM 847 N N . ASN A 1 115 ? 22.956 51.303 26.348 1.00 8.59 115 ASN A N 1
ATOM 848 C CA . ASN A 1 115 ? 24.323 50.782 26.334 1.00 8.89 115 ASN A CA 1
ATOM 849 C C . ASN A 1 115 ? 24.945 50.627 27.717 1.00 8.61 115 ASN A C 1
ATOM 850 O O . ASN A 1 115 ? 26.114 50.961 27.918 1.00 10.49 115 ASN A O 1
ATOM 855 N N . GLU A 1 116 ? 24.193 50.108 28.676 1.00 9.05 116 GLU A N 1
ATOM 856 C CA . GLU A 1 116 ? 24.774 49.975 30.004 1.00 9.69 116 GLU A CA 1
ATOM 857 C C . GLU A 1 116 ? 24.264 48.834 30.867 1.00 11.24 116 GLU A C 1
ATOM 858 O O . GLU A 1 116 ? 23.108 48.429 30.772 1.00 12.84 116 GLU A O 1
ATOM 864 N N . GLY A 1 117 ? 25.157 48.329 31.713 1.00 11.14 117 GLY A N 1
ATOM 865 C CA . GLY A 1 117 ? 24.822 47.271 32.651 1.00 12.97 117 GLY A CA 1
ATOM 866 C C . GLY A 1 117 ? 24.422 45.916 32.108 1.00 12.89 117 GLY A C 1
ATOM 867 O O . GLY A 1 117 ? 23.821 45.109 32.825 1.00 14.32 117 GLY A O 1
ATOM 868 N N . VAL A 1 118 ? 24.754 45.649 30.852 1.00 12.03 118 VAL A N 1
ATOM 869 C CA . VAL A 1 118 ? 24.407 44.368 30.260 1.00 13.73 118 VAL A CA 1
ATOM 870 C C . VAL A 1 118 ? 25.633 43.538 29.911 1.00 14.11 118 VAL A C 1
ATOM 871 O O . VAL A 1 118 ? 25.645 42.330 30.137 1.00 13.83 118 VAL A O 1
ATOM 875 N N . GLY A 1 119 ? 26.661 44.183 29.369 1.00 13.25 119 GLY A N 1
ATOM 876 C CA . GLY A 1 119 ? 27.865 43.466 28.977 1.00 12.54 119 GLY A CA 1
ATOM 877 C C . GLY A 1 119 ? 27.602 42.680 27.703 1.00 12.38 119 GLY A C 1
ATOM 878 O O . GLY A 1 119 ? 26.633 42.957 26.995 1.00 13.33 119 GLY A O 1
ATOM 879 N N . ARG A 1 120 ? 28.447 41.700 27.401 1.00 10.33 120 ARG A N 1
ATOM 880 C CA . ARG A 1 120 ? 28.249 40.884 26.203 1.00 9.37 120 ARG A CA 1
ATOM 881 C C . ARG A 1 120 ? 26.881 40.219 26.254 1.00 8.24 120 ARG A C 1
ATOM 882 O O . ARG A 1 120 ? 26.472 39.699 27.292 1.00 9.05 120 ARG A O 1
ATOM 890 N N . TYR A 1 121 ? 26.173 40.221 25.132 1.00 7.14 121 TYR A N 1
ATOM 891 C CA . TYR A 1 121 ? 24.849 39.621 25.119 1.00 7.70 121 TYR A CA 1
ATOM 892 C C . TYR A 1 121 ? 24.429 39.133 23.750 1.00 6.89 121 TYR A C 1
ATOM 893 O O . TYR A 1 121 ? 25.044 39.456 22.734 1.00 8.00 121 TYR A O 1
ATOM 902 N N . GLN A 1 122 ? 23.375 38.328 23.747 1.00 7.72 122 GLN A N 1
ATOM 903 C CA . GLN A 1 122 ? 22.755 37.878 22.513 1.00 7.85 122 GLN A CA 1
ATOM 904 C C . GLN A 1 122 ? 21.267 38.053 22.766 1.00 8.04 122 GLN A C 1
ATOM 905 O O . GLN A 1 122 ? 20.797 37.863 23.889 1.00 9.16 122 GLN A O 1
ATOM 911 N N . ILE A 1 123 ? 20.535 38.465 21.742 1.00 7.16 123 ILE A N 1
ATOM 912 C CA . ILE A 1 123 ? 19.093 38.576 21.871 1.00 8.46 123 ILE A CA 1
ATOM 913 C C . ILE A 1 123 ? 18.548 37.753 20.712 1.00 7.31 123 ILE A C 1
ATOM 914 O O . ILE A 1 123 ? 18.889 37.981 19.548 1.00 7.94 123 ILE A O 1
ATOM 919 N N . ALA A 1 124 ? 17.730 36.763 21.048 1.00 7.52 124 ALA A N 1
ATOM 920 C CA . ALA A 1 124 ? 17.182 35.862 20.048 1.00 8.16 124 ALA A CA 1
ATOM 921 C C . ALA A 1 124 ? 15.668 35.869 20.038 1.00 9.18 124 ALA A C 1
ATOM 922 O O . ALA A 1 124 ? 15.036 36.032 21.078 1.00 9.50 124 ALA A O 1
ATOM 924 N N . LEU A 1 125 ? 15.104 35.710 18.845 1.00 8.39 125 LEU A N 1
ATOM 925 C CA . LEU A 1 125 ? 13.659 35.648 18.654 1.00 8.46 125 LEU A CA 1
ATOM 926 C C . LEU A 1 125 ? 13.345 34.207 18.274 1.00 8.79 125 LEU A C 1
ATOM 927 O O . LEU A 1 125 ? 13.923 33.668 17.326 1.00 9.53 125 LEU A O 1
ATOM 932 N N . GLY A 1 126 ? 12.429 33.594 19.013 1.00 8.49 126 GLY A N 1
ATOM 933 C CA . GLY A 1 126 ? 12.063 32.212 18.753 1.00 9.33 126 GLY A CA 1
ATOM 934 C C . GLY A 1 126 ? 12.989 31.251 19.476 1.00 9.85 126 GLY A C 1
ATOM 935 O O . GLY A 1 126 ? 14.069 31.634 19.934 1.00 10.19 126 GLY A O 1
ATOM 936 N N . TYR A 1 127 ?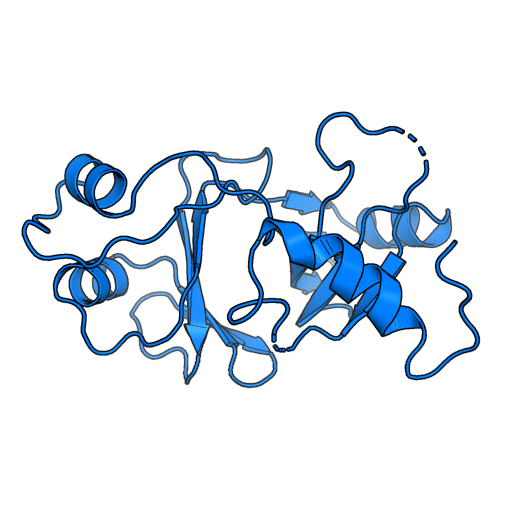 12.567 29.998 19.591 1.00 10.42 127 TYR A N 1
ATOM 937 C CA . TYR A 1 127 ? 13.378 28.994 20.260 1.00 11.02 127 TYR A CA 1
ATOM 938 C C . TYR A 1 127 ? 13.083 27.598 19.725 1.00 11.24 127 TYR A C 1
ATOM 939 O O . TYR A 1 127 ? 12.195 27.412 18.885 1.00 12.03 127 TYR A O 1
ATOM 948 N N . ALA A 1 128 ? 13.855 26.630 20.209 1.00 10.58 128 ALA A N 1
ATOM 949 C CA . ALA A 1 128 ? 13.699 25.232 19.825 1.00 12.02 128 ALA A CA 1
ATOM 950 C C . ALA A 1 128 ? 13.200 24.475 21.049 1.00 12.22 128 ALA A C 1
ATOM 951 O O . ALA A 1 128 ? 13.616 24.755 22.174 1.00 13.15 128 ALA A O 1
ATOM 953 N N . SER A 1 129 ? 12.309 23.513 20.831 1.00 14.09 129 SER A N 1
ATOM 954 C CA . SER A 1 129 ? 11.759 22.742 21.938 1.00 16.39 129 SER A CA 1
ATOM 955 C C . SER A 1 129 ? 11.633 21.255 21.634 1.00 16.73 129 SER A C 1
ATOM 956 O O . SER A 1 129 ? 11.409 20.853 20.492 1.00 18.06 129 SER A O 1
ATOM 959 N N . TRP A 1 130 ? 11.787 20.450 22.677 1.00 15.84 130 TRP A N 1
ATOM 960 C CA . TRP A 1 130 ? 11.684 19.000 22.575 1.00 17.33 130 TRP A CA 1
ATOM 961 C C . TRP A 1 130 ? 10.716 18.517 23.641 1.00 18.62 130 TRP A C 1
ATOM 962 O O . TRP A 1 130 ? 10.741 19.002 24.773 1.00 17.97 130 TRP A O 1
ATOM 973 N N . GLY A 1 131 ? 9.866 17.564 23.273 1.00 20.09 131 GLY A N 1
ATOM 974 C CA . GLY A 1 131 ? 8.913 17.020 24.219 1.00 20.80 131 GLY A CA 1
ATOM 975 C C . GLY A 1 131 ? 9.594 16.009 25.120 1.00 21.93 131 GLY A C 1
ATOM 976 O O . GLY A 1 131 ? 10.795 15.774 24.999 1.00 20.95 131 GLY A O 1
ATOM 977 N N . LYS A 1 132 ? 8.831 15.401 26.020 1.00 22.83 132 LYS A N 1
ATOM 978 C CA . LYS A 1 132 ? 9.386 14.420 26.942 1.00 24.19 132 LYS A CA 1
ATOM 979 C C . LYS A 1 132 ? 10.140 13.308 26.212 1.00 24.09 132 LYS A C 1
ATOM 980 O O . LYS A 1 132 ? 9.599 12.664 25.314 1.00 24.02 132 LYS A O 1
ATOM 986 N N . ASN A 1 133 ? 11.398 13.108 26.601 1.00 24.29 133 ASN A N 1
ATOM 987 C CA . ASN A 1 133 ? 12.259 12.076 26.025 1.00 24.47 133 ASN A CA 1
ATOM 988 C C . ASN A 1 133 ? 12.627 12.281 24.554 1.00 23.69 133 ASN A C 1
ATOM 989 O O . ASN A 1 133 ? 13.381 11.490 23.988 1.00 23.63 133 ASN A O 1
ATOM 994 N N . GLN A 1 134 ? 12.112 13.342 23.938 1.00 20.34 134 GLN A N 1
ATOM 995 C CA . GLN A 1 134 ? 12.384 13.600 22.526 1.00 19.88 134 GLN A CA 1
ATOM 996 C C . GLN A 1 134 ? 13.855 13.869 22.209 1.00 18.37 134 GLN A C 1
ATOM 997 O O . GLN A 1 134 ? 14.408 13.287 21.276 1.00 18.07 134 GLN A O 1
ATOM 1003 N N . LEU A 1 135 ? 14.484 14.760 22.969 1.00 18.92 135 LEU A N 1
ATOM 1004 C CA . LEU A 1 135 ? 15.889 15.079 22.740 1.00 18.65 135 LEU A CA 1
ATOM 1005 C C . LEU A 1 135 ? 16.752 13.849 23.002 1.00 19.70 135 LEU A C 1
ATOM 1006 O O . LEU A 1 135 ? 17.676 13.555 22.244 1.00 19.11 135 LEU A O 1
ATOM 1011 N N . GLU A 1 136 ? 16.438 13.134 24.077 1.00 21.19 136 GLU A N 1
ATOM 1012 C CA . GLU A 1 136 ? 17.181 11.934 24.437 1.00 21.80 136 GLU A CA 1
ATOM 1013 C C . GLU A 1 136 ? 17.130 10.896 23.320 1.00 21.77 136 GLU A C 1
ATOM 1014 O O . GLU A 1 136 ? 18.133 10.241 23.030 1.00 22.35 136 GLU A O 1
ATOM 1020 N N . ASP A 1 137 ? 15.968 10.747 22.691 1.00 21.90 137 ASP A N 1
ATOM 1021 C CA . ASP A 1 137 ? 15.820 9.787 21.601 1.00 22.87 137 ASP A CA 1
ATOM 1022 C C . ASP A 1 137 ? 16.635 10.219 20.385 1.00 21.96 137 ASP A C 1
ATOM 1023 O O . ASP A 1 137 ? 17.299 9.400 19.751 1.00 22.71 137 ASP A O 1
ATOM 1028 N N . GLU A 1 138 ? 16.579 11.509 20.064 1.00 19.40 138 GLU A N 1
ATOM 1029 C CA . GLU A 1 138 ? 17.316 12.046 18.927 1.00 18.76 138 GLU A CA 1
ATOM 1030 C C . GLU A 1 138 ? 18.818 11.871 19.101 1.00 18.29 138 GLU A C 1
ATOM 1031 O O . GLU A 1 138 ? 19.521 11.516 18.156 1.00 18.03 138 GLU A O 1
ATOM 1037 N N . ILE A 1 139 ? 19.306 12.122 20.310 1.00 20.17 139 ILE A N 1
ATOM 1038 C CA . ILE A 1 139 ? 20.726 11.970 20.592 1.00 20.90 139 ILE A CA 1
ATOM 1039 C C . ILE A 1 139 ? 21.096 10.491 20.517 1.00 21.81 139 ILE A C 1
ATOM 1040 O O . ILE A 1 139 ? 22.174 10.133 20.043 1.00 21.36 139 ILE A O 1
ATOM 1045 N N . ALA A 1 140 ? 20.185 9.637 20.976 1.00 23.54 140 ALA A N 1
ATOM 1046 C CA . ALA A 1 140 ? 20.406 8.196 20.963 1.00 24.88 140 ALA A CA 1
ATOM 1047 C C . ALA A 1 140 ? 20.668 7.675 19.554 1.00 25.18 140 ALA A C 1
ATOM 1048 O O . ALA A 1 140 ? 21.522 6.808 19.359 1.00 25.81 140 ALA A O 1
ATOM 1050 N N . ARG A 1 141 ? 19.937 8.197 18.572 1.00 23.37 141 ARG A N 1
ATOM 1051 C CA . ARG A 1 141 ? 20.120 7.750 17.198 1.00 24.17 141 ARG A CA 1
ATOM 1052 C C . ARG A 1 141 ? 21.142 8.566 16.410 1.00 22.96 141 ARG A C 1
ATOM 1053 O O . ARG A 1 141 ? 21.163 8.525 15.178 1.00 23.67 141 ARG A O 1
ATOM 1061 N N . GLY A 1 142 ? 21.983 9.305 17.129 1.00 24.18 142 GLY A N 1
ATOM 1062 C CA . GLY A 1 142 ? 23.030 10.094 16.500 1.00 22.41 142 GLY A CA 1
ATOM 1063 C C . GLY A 1 142 ? 22.632 11.330 15.713 1.00 20.98 142 GLY A C 1
ATOM 1064 O O . GLY A 1 142 ? 23.351 11.744 14.804 1.00 21.70 142 GLY A O 1
ATOM 1065 N N . ASP A 1 143 ? 21.502 11.931 16.063 1.00 19.46 143 ASP A N 1
ATOM 1066 C CA . ASP A 1 143 ? 21.028 13.123 15.370 1.00 19.05 143 ASP A CA 1
ATOM 1067 C C . ASP A 1 143 ? 21.807 14.388 15.724 1.00 18.25 143 ASP A C 1
ATOM 1068 O O . ASP A 1 143 ? 21.848 15.334 14.935 1.00 18.14 143 ASP A O 1
ATOM 1073 N N . TRP A 1 144 ? 22.420 14.402 16.904 1.00 17.59 144 TRP A N 1
ATOM 1074 C CA . TRP A 1 144 ? 23.171 15.571 17.351 1.00 15.75 144 TRP A CA 1
ATOM 1075 C C . TRP A 1 144 ? 24.543 15.273 17.928 1.00 15.40 144 TRP A C 1
ATOM 1076 O O . TRP A 1 144 ? 24.792 14.193 18.461 1.00 16.75 144 TRP A O 1
ATOM 1087 N N . LEU A 1 145 ? 25.427 16.258 17.818 1.00 13.19 145 LEU A N 1
ATOM 1088 C CA . LEU A 1 145 ? 26.756 16.181 18.402 1.00 12.98 145 LEU A CA 1
ATOM 1089 C C . LEU A 1 145 ? 26.602 17.105 19.609 1.00 13.30 145 LEU A C 1
ATOM 1090 O O . LEU A 1 145 ? 25.671 17.919 19.651 1.00 12.82 145 LEU A O 1
ATOM 1095 N N . ILE A 1 146 ? 27.491 16.989 20.584 1.00 14.04 146 ILE A N 1
ATOM 1096 C CA . ILE A 1 146 ? 27.396 17.813 21.783 1.00 15.44 146 ILE A CA 1
ATOM 1097 C C . ILE A 1 146 ? 28.754 18.287 22.279 1.00 14.41 146 ILE A C 1
ATOM 1098 O O . ILE A 1 146 ? 29.748 17.570 22.178 1.00 16.15 146 ILE A O 1
ATOM 1103 N N . CYS A 1 147 ? 28.795 19.504 22.810 1.00 13.12 147 CYS A N 1
ATOM 1104 C CA . CYS A 1 147 ? 30.020 20.031 23.390 1.00 12.90 147 CYS A CA 1
ATOM 1105 C C . CYS A 1 147 ? 29.624 20.964 24.522 1.00 12.67 147 CYS A C 1
ATOM 1106 O O . CYS A 1 147 ? 28.468 21.381 24.620 1.00 13.40 147 CYS A O 1
ATOM 1109 N N . ASP A 1 148 ? 30.571 21.260 25.400 1.00 11.80 148 ASP A N 1
ATOM 1110 C CA . ASP A 1 148 ? 30.308 22.155 26.514 1.00 13.33 148 ASP A CA 1
ATOM 1111 C C . ASP A 1 148 ? 30.227 23.568 25.963 1.00 12.59 148 ASP A C 1
ATOM 1112 O O . ASP A 1 148 ? 30.887 23.901 24.979 1.00 12.38 148 ASP A O 1
ATOM 1117 N N . ALA A 1 149 ? 29.410 24.399 26.593 1.00 14.09 149 ALA A N 1
ATOM 1118 C CA . ALA A 1 149 ? 29.303 25.777 26.162 1.00 13.79 149 ALA A CA 1
ATOM 1119 C C . ALA A 1 149 ? 30.478 26.524 26.783 1.00 14.50 149 ALA A C 1
ATOM 1120 O O . ALA A 1 149 ? 31.102 26.045 27.734 1.00 16.34 149 ALA A O 1
ATOM 1122 N N . ASP A 1 150 ? 30.809 27.673 26.210 1.00 12.16 150 ASP A N 1
ATOM 1123 C CA . ASP A 1 150 ? 31.863 28.524 26.742 1.00 11.46 150 ASP A CA 1
ATOM 1124 C C . ASP A 1 150 ? 31.624 29.937 26.230 1.00 11.54 150 ASP A C 1
ATOM 1125 O O . ASP A 1 150 ? 30.748 30.158 25.387 1.00 11.06 150 ASP A O 1
ATOM 1138 N N . ASP A 1 152 ? 33.384 31.825 24.286 1.00 11.04 152 ASP A N 1
ATOM 1139 C CA . ASP A 1 152 ? 33.668 32.026 22.875 1.00 11.14 152 ASP A CA 1
ATOM 1140 C C . ASP A 1 152 ? 32.497 31.616 21.991 1.00 10.38 152 ASP A C 1
ATOM 1141 O O . ASP A 1 152 ? 32.119 32.343 21.073 1.00 9.92 152 ASP A O 1
ATOM 1146 N N . LEU A 1 153 ? 31.914 30.457 22.268 1.00 9.56 153 LEU A N 1
ATOM 1147 C CA . LEU A 1 153 ? 30.795 29.986 21.467 1.00 8.58 153 LEU A CA 1
ATOM 1148 C C . LEU A 1 153 ? 29.543 30.844 21.607 1.00 8.53 153 LEU A C 1
ATOM 1149 O O . LEU A 1 153 ? 28.861 31.114 20.623 1.00 9.46 153 LEU A O 1
ATOM 1154 N N . ILE A 1 154 ? 29.245 31.287 22.822 1.00 8.31 154 ILE A N 1
ATOM 1155 C CA . ILE A 1 154 ? 28.042 32.072 23.052 1.00 8.79 154 ILE A CA 1
ATOM 1156 C C . ILE A 1 154 ? 28.186 33.560 22.767 1.00 8.16 154 ILE A C 1
ATOM 1157 O O . ILE A 1 154 ? 27.275 34.173 22.205 1.00 7.85 154 ILE A O 1
ATOM 1162 N N . PHE A 1 155 ? 29.331 34.136 23.121 1.00 8.99 155 PHE A N 1
ATOM 1163 C CA . PHE A 1 155 ? 29.520 35.572 22.957 1.00 8.93 155 PHE A CA 1
ATOM 1164 C C . PHE A 1 155 ? 30.641 36.094 22.065 1.00 10.42 155 PHE A C 1
ATOM 1165 O O . PHE A 1 155 ? 30.396 36.904 21.174 1.00 11.89 155 PHE A O 1
ATOM 1173 N N . ASN A 1 156 ? 31.864 35.632 22.291 1.00 10.75 156 ASN A N 1
ATOM 1174 C CA . ASN A 1 156 ? 33.010 36.175 21.570 1.00 11.08 156 ASN A CA 1
ATOM 1175 C C . ASN A 1 156 ? 33.213 35.907 20.088 1.00 11.53 156 ASN A C 1
ATOM 1176 O O . ASN A 1 156 ? 33.542 36.822 19.328 1.00 13.03 156 ASN A O 1
ATOM 1181 N N . LEU A 1 157 ? 33.030 34.665 19.666 1.00 9.41 157 LEU A N 1
ATOM 1182 C CA . LEU A 1 157 ? 33.263 34.312 18.272 1.00 8.99 157 LEU A CA 1
ATOM 1183 C C . LEU A 1 157 ? 32.256 34.852 17.275 1.00 8.86 157 LEU A C 1
ATOM 1184 O O . LEU A 1 157 ? 31.081 35.012 17.595 1.00 8.90 157 LEU A O 1
ATOM 1189 N N . PRO A 1 158 ? 32.713 35.151 16.049 1.00 8.92 158 PRO A N 1
ATOM 1190 C CA . PRO A 1 158 ? 31.794 35.653 15.025 1.00 9.82 158 PRO A CA 1
ATOM 1191 C C . PRO A 1 158 ? 30.752 34.556 14.810 1.00 8.44 158 PRO A C 1
ATOM 1192 O O . PRO A 1 158 ? 31.081 33.366 14.855 1.00 8.98 158 PRO A O 1
ATOM 1196 N N . TYR A 1 159 ? 29.506 34.938 14.558 1.00 8.20 159 TYR A N 1
ATOM 1197 C CA . TYR A 1 159 ? 28.459 33.943 14.372 1.00 7.56 159 TYR A CA 1
ATOM 1198 C C . TYR A 1 159 ? 28.795 32.912 13.307 1.00 8.41 159 TYR A C 1
ATOM 1199 O O . TYR A 1 159 ? 28.563 31.716 13.503 1.00 8.41 159 TYR A O 1
ATOM 1208 N N . ASP A 1 160 ? 29.352 33.370 12.186 1.00 8.71 160 ASP A N 1
ATOM 1209 C CA . ASP A 1 160 ? 29.664 32.460 11.094 1.00 9.17 160 ASP A CA 1
ATOM 1210 C C . ASP A 1 160 ? 30.833 31.511 11.329 1.00 11.09 160 ASP A C 1
ATOM 1211 O O . ASP A 1 160 ? 31.118 30.663 10.487 1.00 12.91 160 ASP A O 1
ATOM 1216 N N . ASP A 1 161 ? 31.493 31.635 12.476 1.00 9.69 161 ASP A N 1
ATOM 1217 C CA . ASP A 1 161 ? 32.608 30.749 12.811 1.00 10.66 161 ASP A CA 1
ATOM 1218 C C . ASP A 1 161 ? 32.244 29.800 13.952 1.00 9.92 161 ASP A C 1
ATOM 1219 O O . ASP A 1 161 ? 33.029 28.921 14.306 1.00 10.70 161 ASP A O 1
ATOM 1224 N N . ARG A 1 162 ? 31.051 29.959 14.515 1.00 8.69 162 ARG A N 1
ATOM 1225 C CA . ARG A 1 162 ? 30.649 29.136 15.648 1.00 8.70 162 ARG A CA 1
ATOM 1226 C C . ARG A 1 162 ? 30.431 27.651 15.389 1.00 9.17 162 ARG A C 1
ATOM 1227 O O . ARG A 1 162 ? 30.799 26.829 16.227 1.00 9.55 162 ARG A O 1
ATOM 1235 N N . TRP A 1 163 ? 29.843 27.287 14.255 1.00 8.71 163 TRP A N 1
ATOM 1236 C CA . TRP A 1 163 ? 29.642 25.867 13.996 1.00 9.15 163 TRP A CA 1
ATOM 1237 C C . TRP A 1 163 ? 31.004 25.182 13.883 1.00 10.50 163 TRP A C 1
ATOM 1238 O O . TRP A 1 163 ? 31.233 24.142 14.494 1.00 9.74 163 TRP A O 1
ATOM 1249 N N . ASP A 1 164 ? 31.911 25.770 13.111 1.00 10.03 164 ASP A N 1
ATOM 1250 C CA . ASP A 1 164 ? 33.241 25.192 12.948 1.00 11.85 164 ASP A CA 1
ATOM 1251 C C . ASP A 1 164 ? 33.949 25.069 14.292 1.00 10.84 164 ASP A C 1
ATOM 1252 O O . ASP A 1 164 ? 34.577 24.048 14.584 1.00 11.45 164 ASP A O 1
ATOM 1257 N N . ALA A 1 165 ? 33.850 26.108 15.115 1.00 10.50 165 ALA A N 1
ATOM 1258 C CA . ALA A 1 165 ? 34.501 26.093 16.416 1.00 10.03 165 ALA A CA 1
ATOM 1259 C C . ALA A 1 165 ? 33.927 25.012 17.329 1.00 10.95 165 ALA A C 1
ATOM 1260 O O . ALA A 1 165 ? 34.672 24.317 18.017 1.00 11.68 165 ALA A O 1
ATOM 1262 N N . ALA A 1 166 ? 32.607 24.864 17.331 1.00 10.06 166 ALA A N 1
ATOM 1263 C CA . ALA A 1 166 ? 31.970 23.858 18.178 1.00 10.89 166 ALA A CA 1
ATOM 1264 C C . ALA A 1 166 ? 32.337 22.453 17.707 1.00 11.12 166 ALA A C 1
ATOM 1265 O O . ALA A 1 166 ? 32.653 21.577 18.512 1.00 11.38 166 ALA A O 1
ATOM 1267 N N . TYR A 1 167 ? 32.292 22.250 16.395 1.00 11.22 167 TYR A N 1
ATOM 1268 C CA . TYR A 1 167 ? 32.619 20.968 15.777 1.00 10.60 167 TYR A CA 1
ATOM 1269 C C . TYR A 1 167 ? 34.052 20.575 16.143 1.00 11.84 167 TYR A C 1
ATOM 1270 O O . TYR A 1 167 ? 34.334 19.411 16.439 1.00 13.12 167 TYR A O 1
ATOM 1279 N N . LYS A 1 168 ? 34.948 21.556 16.140 1.00 11.75 168 LYS A N 1
ATOM 1280 C CA . LYS A 1 168 ? 36.352 21.327 16.456 1.00 12.96 168 LYS A CA 1
ATOM 1281 C C . LYS A 1 168 ? 36.572 21.110 17.952 1.00 12.92 168 LYS A C 1
ATOM 1282 O O . LYS A 1 168 ? 37.432 20.320 18.352 1.00 13.29 168 LYS A O 1
ATOM 1288 N N . LYS A 1 169 ? 35.791 21.798 18.779 1.00 12.64 169 LYS A N 1
ATOM 1289 C CA . LYS A 1 169 ? 35.928 21.678 20.227 1.00 12.66 169 LYS A CA 1
ATOM 1290 C C . LYS A 1 169 ? 35.737 20.249 20.724 1.00 14.10 169 LYS A C 1
ATOM 1291 O O . LYS A 1 169 ? 36.298 19.861 21.750 1.00 14.12 169 LYS A O 1
ATOM 1297 N N . ILE A 1 170 ? 34.942 19.469 19.999 1.00 12.52 170 ILE A N 1
ATOM 1298 C CA . ILE A 1 170 ? 34.701 18.078 20.369 1.00 12.46 170 ILE A CA 1
ATOM 1299 C C . ILE A 1 170 ? 36.039 17.352 20.508 1.00 13.05 170 ILE A C 1
ATOM 1300 O O . ILE A 1 170 ? 36.189 16.459 21.341 1.00 13.93 170 ILE A O 1
ATOM 1305 N N . GLY A 1 171 ? 37.013 17.761 19.702 1.00 12.93 171 GLY A N 1
ATOM 1306 C CA . GLY A 1 171 ? 38.321 17.128 19.728 1.00 14.05 171 GLY A CA 1
ATOM 1307 C C . GLY A 1 171 ? 39.308 17.565 20.795 1.00 16.90 171 GLY A C 1
ATOM 1308 O O . GLY A 1 171 ? 40.467 17.147 20.765 1.00 17.06 171 GLY A O 1
ATOM 1309 N N . VAL A 1 172 ? 38.878 18.395 21.739 1.00 18.62 172 VAL A N 1
ATOM 1310 C CA . VAL A 1 172 ? 39.792 18.842 22.785 1.00 21.28 172 VAL A CA 1
ATOM 1311 C C . VAL A 1 172 ? 40.036 17.748 23.822 1.00 21.99 172 VAL A C 1
ATOM 1312 O O . VAL A 1 172 ? 41.149 17.608 24.329 1.00 23.90 172 VAL A O 1
ATOM 1316 N N . ASP A 1 173 ? 39.000 16.970 24.126 1.00 21.93 173 ASP A N 1
ATOM 1317 C CA . ASP A 1 173 ? 39.121 15.902 25.114 1.00 23.57 173 ASP A CA 1
ATOM 1318 C C . ASP A 1 173 ? 38.837 14.498 24.578 1.00 22.11 173 ASP A C 1
ATOM 1319 O O . ASP A 1 173 ? 38.570 13.575 25.347 1.00 22.65 173 ASP A O 1
ATOM 1324 N N . ARG A 1 174 ? 38.883 14.338 23.261 1.00 18.14 174 ARG A N 1
ATOM 1325 C CA . ARG A 1 174 ? 38.663 13.029 22.659 1.00 17.31 174 ARG A CA 1
ATOM 1326 C C . ARG A 1 174 ? 39.185 13.025 21.234 1.00 14.04 174 ARG A C 1
ATOM 1327 O O . ARG A 1 174 ? 39.252 14.065 20.587 1.00 14.52 174 ARG A O 1
ATOM 1335 N N . THR A 1 175 ? 39.570 11.849 20.755 1.00 11.63 175 THR A N 1
ATOM 1336 C CA . THR A 1 175 ? 40.100 11.714 19.410 1.00 10.58 175 THR A CA 1
ATOM 1337 C C . THR A 1 175 ? 39.000 12.053 18.418 1.00 10.75 175 THR A C 1
ATOM 1338 O O . THR A 1 175 ? 37.993 11.354 18.326 1.00 10.75 175 THR A O 1
ATOM 1342 N N . TRP A 1 176 ? 39.212 13.137 17.681 1.00 11.55 176 TRP A N 1
ATOM 1343 C CA . TRP A 1 176 ? 38.211 13.633 16.747 1.00 11.27 176 TRP A CA 1
ATOM 1344 C C . TRP A 1 176 ? 38.854 14.321 15.549 1.00 12.20 176 TRP A C 1
ATOM 1345 O O . TRP A 1 176 ? 39.494 15.364 15.692 1.00 13.56 176 TRP A O 1
ATOM 1356 N N . LEU A 1 177 ? 38.687 13.726 14.372 1.00 13.94 177 LEU A N 1
ATOM 1357 C CA . LEU A 1 177 ? 39.245 14.276 13.139 1.00 17.14 177 LEU A CA 1
ATOM 1358 C C . LEU A 1 177 ? 38.141 15.058 12.432 1.00 19.77 177 LEU A C 1
ATOM 1359 O O . LEU A 1 177 ? 37.293 14.472 11.759 1.00 18.73 177 LEU A O 1
ATOM 1364 N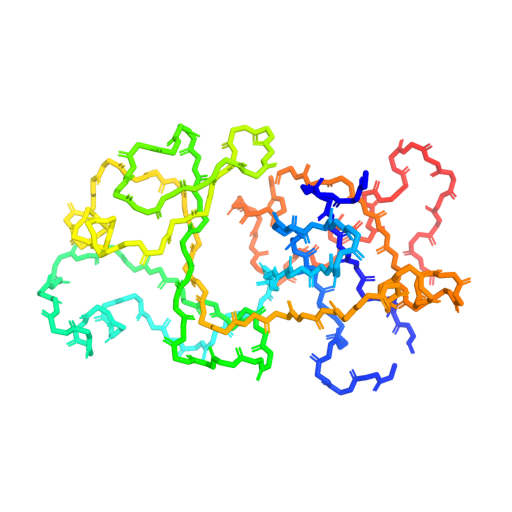 N . ALA A 1 178 ? 38.158 16.377 12.588 1.00 20.30 178 ALA A N 1
ATOM 1365 C CA . ALA A 1 178 ? 37.147 17.237 11.981 1.00 24.94 178 ALA A CA 1
ATOM 1366 C C . ALA A 1 178 ? 37.273 17.369 10.465 1.00 29.33 178 ALA A C 1
ATOM 1367 O O . ALA A 1 178 ? 37.655 18.423 9.955 1.00 31.86 178 ALA A O 1
ATOM 1369 N N . SER A 1 179 ? 36.941 16.297 9.751 1.00 53.74 179 SER A N 1
ATOM 1370 C CA . SER A 1 179 ? 36.997 16.286 8.291 1.00 55.69 179 SER A CA 1
ATOM 1371 C C . SER A 1 179 ? 36.468 14.959 7.758 1.00 56.72 179 SER A C 1
ATOM 1372 O O . SER A 1 179 ? 35.544 14.990 6.919 1.00 57.40 179 SER A O 1
#

InterPro domains:
  IPR003774 AlgH-like [MF_00758] (4-184)
  IPR003774 AlgH-like [PF02622] (15-171)
  IPR003774 AlgH-like [PTHR30327] (3-180)

Solvent-accessible surface area: 9175 Å² total

Organism: Acinetobacter baylyi (strain ATCC 33305 / BD413 / ADP1) (NCBI:txid62977)

Foldseek 3Di:
DQFQKWWAAPCPDPPFCHGWIWHWQDQDQFWTKTFTQQAFPPDWLCRVCVVVVHHQPPFDTDTAGAGADAQQVFKKKKAFDDQPDPAKDDGDDRIIIGRDCVVSNCNSVVHDTPFMYMHGGIDITGRCRVVVCVVVPRIDMDHDDCLRGNPHSVCNSVVRQCRVCPPDPDDSD

CATH classification: 3.40.1740.10

Secondary structure (DSSP, 8-state):
--TTEEEE------TTTTT-EEEEEEEETTEEEEEE-S-EEEEEHHHHHHHTT---TTPPP-EEEE--SEEEEEEEEEEES---SSSEEEEETTEEEE-SSHHHHHHHTT-S--SEEEEEEEEEE-TTHHHHHHHTT--EEEE---TTTTS-GGGHHHHHHHHGGGSS-----

Radius of gyration: 16.08 Å; Cα contacts (8 Å, |Δi|>4): 371; chains: 1; bounding box: 33×49×32 Å

Sequence (173 aa):
YLTHRCLIAPPEADDFFANTVIYLARHDEEGAQGIIINRPAGIQIKELLNDLDIDADNVNPHEVLQGGPLRPEAGFVLHTGQPTWHSSIAVGENVCITTSKDILDAIAHNEGVGRYQIALGYASWGKNQLEDEIARGDWLICDADDLIFNLPYDDRWDAAYKKIGVDRTWLAS

B-factor: mean 19.37, std 11.02, range [6.28, 57.4]